Protein AF-A0A428VX49-F1 (afdb_monomer)

Foldseek 3Di:
DQPPDQAPDEPDADDDPPQAPVNQVVQVVNVHGGDHHPHPVVVVLLQCQLCQNVVCVSVVVLVVDPDVVVSVVSNVVRHDHNHDDD

Radius of gyration: 15.69 Å; Cα contacts (8 Å, |Δi|>4): 108; chains: 1; bounding box: 32×23×44 Å

Sequence (86 aa):
MATSGRPWLIQGGMGVGVSGWRLARAVARTGQLGVVSGTALDTVLIRTLQSGDPGGHLRRALAAYPVPGTAGAVLERYFVEGGVGE

Mean predicted aligned error: 4.56 Å

Solvent-accessible surface area (backbone atoms only — not comparable to full-atom values): 4940 Å² total; per-residue (Å²): 132,81,72,97,60,80,58,88,52,69,50,67,59,36,63,70,76,69,21,34,66,68,55,16,50,55,37,40,74,74,56,30,41,38,32,60,34,67,46,63,44,68,57,53,51,42,54,41,24,27,53,37,28,81,88,48,55,59,63,54,50,39,73,68,40,96,53,56,69,60,37,48,54,50,44,75,72,36,52,28,86,89,23,67,78,134

Structure (mmCIF, N/CA/C/O backbone):
data_AF-A0A428VX49-F1
#
_entry.id   AF-A0A428VX49-F1
#
loop_
_atom_site.group_PDB
_atom_site.id
_atom_site.type_symbol
_atom_site.label_atom_id
_atom_site.label_alt_id
_atom_site.label_comp_id
_atom_site.label_asym_id
_atom_site.label_entity_id
_atom_site.label_seq_id
_atom_site.pdbx_PDB_ins_code
_atom_site.Cartn_x
_atom_site.Cartn_y
_atom_site.Cartn_z
_atom_site.occupancy
_atom_site.B_iso_or_equiv
_atom_site.auth_seq_id
_atom_site.auth_comp_id
_atom_site.auth_asym_id
_atom_site.auth_atom_id
_atom_site.pdbx_PDB_model_num
ATOM 1 N N . MET A 1 1 ? 6.779 5.028 -28.436 1.00 50.59 1 MET A N 1
ATOM 2 C CA . MET A 1 1 ? 6.825 3.603 -28.827 1.00 50.59 1 MET A CA 1
ATOM 3 C C . MET A 1 1 ? 7.638 2.846 -27.790 1.00 50.59 1 MET A C 1
ATOM 5 O O . MET A 1 1 ? 8.847 3.017 -27.760 1.00 50.59 1 MET A O 1
ATOM 9 N N . ALA A 1 2 ? 6.992 2.093 -26.894 1.00 57.44 2 ALA A N 1
ATOM 10 C CA . ALA A 1 2 ? 7.713 1.156 -26.033 1.00 57.44 2 ALA A CA 1
ATOM 11 C C . ALA A 1 2 ? 8.156 -0.022 -26.907 1.00 57.44 2 ALA A C 1
ATOM 13 O O . ALA A 1 2 ? 7.340 -0.605 -27.621 1.00 57.44 2 ALA A O 1
ATOM 14 N N . THR A 1 3 ? 9.455 -0.295 -26.925 1.00 54.50 3 THR A N 1
ATOM 15 C CA . THR A 1 3 ? 10.049 -1.402 -27.671 1.00 54.50 3 THR A CA 1
ATOM 16 C C . THR A 1 3 ? 9.489 -2.718 -27.131 1.00 54.50 3 THR A C 1
ATOM 18 O O . THR A 1 3 ? 9.358 -2.892 -25.923 1.00 54.50 3 THR A O 1
ATOM 21 N N . SER A 1 4 ? 9.125 -3.648 -28.016 1.00 67.12 4 SER A N 1
ATOM 22 C CA . SER A 1 4 ? 8.501 -4.942 -27.695 1.00 67.12 4 SER A CA 1
ATOM 23 C C . SER A 1 4 ? 9.451 -5.944 -27.004 1.00 67.12 4 SER A C 1
ATOM 25 O O . SER A 1 4 ? 9.360 -7.152 -27.225 1.00 67.12 4 SER A O 1
ATOM 27 N N . GLY A 1 5 ? 10.411 -5.454 -26.220 1.00 78.19 5 GLY A N 1
ATOM 28 C CA . GLY A 1 5 ? 11.374 -6.248 -25.469 1.00 78.19 5 GLY A CA 1
ATOM 29 C C . GLY A 1 5 ? 10.874 -6.519 -24.056 1.00 78.19 5 GLY A C 1
ATOM 30 O O . GLY A 1 5 ? 10.222 -5.679 -23.440 1.00 78.19 5 GLY A O 1
ATOM 31 N N . ARG A 1 6 ? 11.198 -7.701 -23.526 1.00 89.00 6 ARG A N 1
ATOM 32 C CA . ARG A 1 6 ? 11.009 -7.997 -22.100 1.00 89.00 6 ARG A CA 1
ATOM 33 C C . ARG A 1 6 ? 11.801 -6.976 -21.258 1.00 89.00 6 ARG A C 1
ATOM 35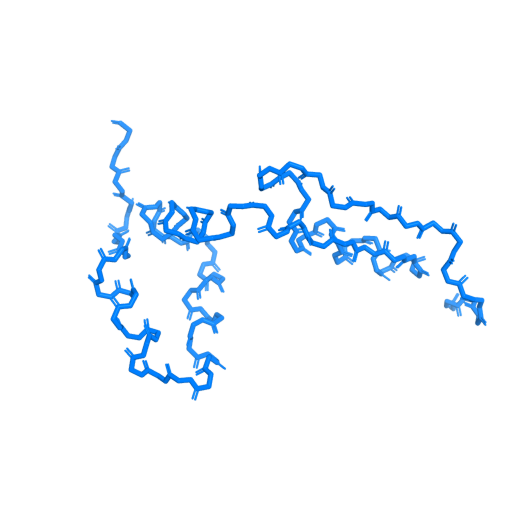 O O . ARG A 1 6 ? 12.870 -6.558 -21.709 1.00 89.00 6 ARG A O 1
ATOM 42 N N . PRO A 1 7 ? 11.320 -6.592 -20.061 1.00 94.88 7 PRO A N 1
ATOM 43 C CA . PRO A 1 7 ? 12.054 -5.693 -19.173 1.00 94.88 7 PRO A CA 1
ATOM 44 C C . PRO A 1 7 ? 13.479 -6.202 -18.938 1.00 94.88 7 PRO A C 1
ATOM 46 O O . PRO A 1 7 ? 13.659 -7.378 -18.624 1.00 94.88 7 PRO A O 1
ATOM 49 N N . TRP A 1 8 ? 14.478 -5.333 -19.087 1.00 95.12 8 TRP A N 1
ATOM 50 C CA . TRP A 1 8 ? 15.880 -5.678 -18.810 1.00 95.12 8 TRP A CA 1
ATOM 51 C C . TRP A 1 8 ? 16.330 -5.152 -17.444 1.00 95.12 8 TRP A C 1
ATOM 53 O O . TRP A 1 8 ? 17.280 -5.672 -16.864 1.00 95.12 8 TRP A O 1
ATOM 63 N N . LEU A 1 9 ? 15.621 -4.147 -16.919 1.00 95.12 9 LEU A N 1
ATOM 64 C CA . LEU A 1 9 ? 15.795 -3.614 -15.578 1.00 95.12 9 LEU A CA 1
ATOM 65 C C . LEU A 1 9 ? 14.603 -3.991 -14.698 1.00 95.12 9 LEU A C 1
ATOM 67 O O . LEU A 1 9 ? 13.438 -3.793 -15.059 1.00 95.12 9 LEU A O 1
ATOM 71 N N . ILE A 1 10 ? 14.928 -4.477 -13.502 1.00 96.12 10 ILE A N 1
ATOM 72 C CA . ILE A 1 10 ? 13.979 -4.692 -12.415 1.00 96.12 10 ILE A CA 1
ATOM 73 C C . ILE A 1 10 ? 14.386 -3.778 -11.260 1.00 96.12 10 ILE A C 1
ATOM 75 O O . ILE A 1 10 ? 15.439 -3.966 -10.653 1.00 96.12 10 ILE A O 1
ATOM 79 N N . GLN A 1 11 ? 13.550 -2.790 -10.937 1.00 96.19 11 GLN A N 1
ATOM 80 C CA . GLN A 1 11 ? 13.677 -2.064 -9.675 1.00 96.19 11 GLN A CA 1
ATOM 81 C C . GLN A 1 11 ? 13.128 -2.970 -8.569 1.00 96.19 11 GLN A C 1
ATOM 83 O O . GLN A 1 11 ? 11.922 -3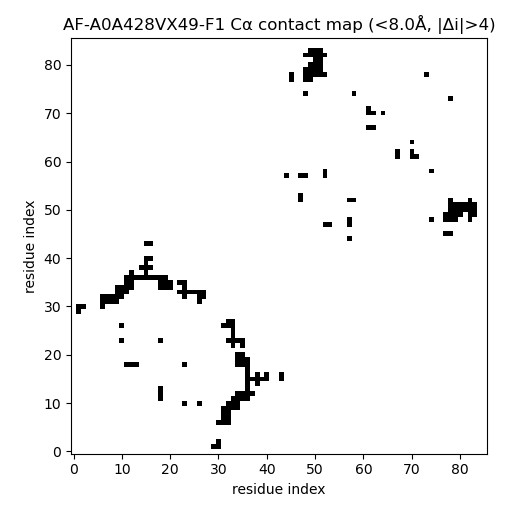.200 -8.495 1.00 96.19 11 GLN A O 1
ATOM 88 N N . GLY A 1 12 ? 14.019 -3.517 -7.741 1.00 94.94 12 GLY A N 1
ATOM 89 C CA . GLY A 1 12 ? 13.663 -4.471 -6.687 1.00 94.94 12 GLY A CA 1
ATOM 90 C C . GLY A 1 12 ? 12.913 -3.839 -5.513 1.00 94.94 12 GLY A C 1
ATOM 91 O O . GLY A 1 12 ? 13.018 -2.637 -5.275 1.00 94.94 12 GLY A O 1
ATOM 92 N N . GLY A 1 13 ? 12.177 -4.655 -4.757 1.00 92.69 13 GLY A N 1
ATOM 93 C CA . GLY A 1 13 ? 11.530 -4.222 -3.518 1.00 92.69 13 GLY A CA 1
ATOM 94 C C . GLY A 1 13 ? 12.565 -3.828 -2.459 1.00 92.69 13 GLY A C 1
ATOM 95 O O . GLY A 1 13 ? 13.430 -4.630 -2.120 1.00 92.69 13 GLY A O 1
ATOM 96 N N . MET A 1 14 ? 12.485 -2.604 -1.938 1.00 92.12 14 MET A N 1
ATOM 97 C CA . MET A 1 14 ? 13.416 -2.062 -0.947 1.00 92.12 14 MET A CA 1
ATOM 98 C C . MET A 1 14 ? 12.666 -1.725 0.342 1.00 92.12 14 MET A C 1
ATOM 100 O O . MET A 1 14 ? 11.756 -0.897 0.325 1.00 92.12 14 MET A O 1
ATOM 104 N N . GLY A 1 15 ? 13.073 -2.353 1.450 1.00 93.31 15 GLY A N 1
ATOM 105 C CA . GLY A 1 15 ? 12.701 -1.987 2.821 1.00 93.31 15 GLY A CA 1
ATOM 106 C C . GLY A 1 15 ? 11.205 -1.784 3.090 1.00 93.31 15 GLY A C 1
ATOM 107 O O . GLY A 1 15 ? 10.341 -2.268 2.358 1.00 93.31 15 GLY A O 1
ATOM 108 N N . VAL A 1 16 ? 10.907 -1.057 4.167 1.00 94.06 16 VAL A N 1
ATOM 109 C CA . VAL A 1 16 ? 9.547 -0.647 4.544 1.00 94.06 16 VAL A CA 1
ATOM 110 C C . VAL A 1 16 ? 9.258 0.708 3.904 1.00 94.06 16 VAL A C 1
ATOM 112 O O . VAL A 1 16 ? 9.955 1.680 4.176 1.00 94.06 16 VAL A O 1
ATOM 115 N N . GLY A 1 17 ? 8.266 0.778 3.015 1.00 85.19 17 GLY A N 1
ATOM 116 C CA . GLY A 1 17 ? 7.822 2.035 2.395 1.00 85.19 17 GLY A CA 1
ATOM 117 C C . GLY A 1 17 ? 8.791 2.704 1.402 1.00 85.19 17 GLY A C 1
ATOM 118 O O . GLY A 1 17 ? 8.393 3.678 0.767 1.00 85.19 17 GLY A O 1
ATOM 119 N N . VAL A 1 18 ? 10.017 2.193 1.204 1.00 87.88 18 VAL A N 1
ATOM 120 C CA . VAL A 1 18 ? 11.015 2.819 0.307 1.00 87.88 18 VAL A CA 1
ATOM 121 C C . VAL A 1 18 ? 10.621 2.652 -1.163 1.00 87.88 18 VAL A C 1
ATOM 123 O O . VAL A 1 18 ? 10.579 3.629 -1.910 1.00 87.88 18 VAL A O 1
ATOM 126 N N . SER A 1 19 ? 10.265 1.437 -1.595 1.00 89.25 19 SER A N 1
ATOM 127 C CA . SER A 1 19 ? 9.749 1.200 -2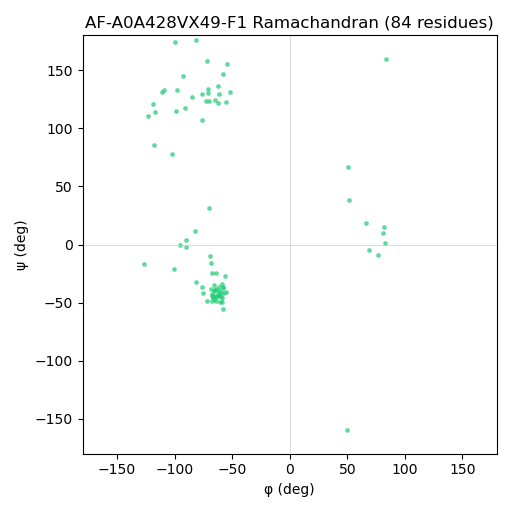.951 1.00 89.25 19 SER A CA 1
ATOM 128 C C . SER A 1 19 ? 8.225 1.032 -2.969 1.00 89.25 19 SER A C 1
ATOM 130 O O . SER A 1 19 ? 7.698 -0.080 -3.048 1.00 89.25 19 SER A O 1
ATOM 132 N N . GLY A 1 20 ? 7.507 2.154 -2.883 1.00 93.38 20 GLY A N 1
ATOM 133 C CA . GLY A 1 20 ? 6.046 2.201 -3.000 1.00 93.38 20 GLY A CA 1
ATOM 134 C C . GLY A 1 20 ? 5.526 2.195 -4.447 1.00 93.38 20 GLY A C 1
ATOM 135 O O . GLY A 1 20 ? 6.280 2.302 -5.417 1.00 93.38 20 GLY A O 1
ATOM 136 N N . TRP A 1 21 ? 4.197 2.153 -4.601 1.00 93.31 21 TRP A N 1
ATOM 137 C CA . TRP A 1 21 ? 3.510 2.102 -5.905 1.00 93.31 21 TRP A CA 1
ATOM 138 C C . TRP A 1 21 ? 3.866 3.258 -6.854 1.00 93.31 21 TRP A C 1
ATOM 140 O O . TRP A 1 21 ? 3.818 3.090 -8.070 1.00 93.31 21 TRP A O 1
ATOM 150 N N . ARG A 1 22 ? 4.254 4.426 -6.324 1.00 94.12 22 ARG A N 1
ATOM 151 C CA . ARG A 1 22 ? 4.668 5.587 -7.131 1.00 94.12 22 ARG A CA 1
ATOM 152 C C . ARG A 1 22 ? 5.962 5.313 -7.897 1.00 94.12 22 ARG A C 1
ATOM 154 O O . ARG A 1 22 ? 6.008 5.582 -9.095 1.00 94.12 22 ARG A O 1
ATOM 161 N N . LEU A 1 23 ? 6.973 4.751 -7.227 1.00 95.69 23 LEU A N 1
ATOM 162 C CA . LEU A 1 23 ? 8.243 4.376 -7.854 1.00 95.69 23 LEU A CA 1
ATOM 163 C C . LEU A 1 23 ? 8.032 3.220 -8.832 1.00 95.69 23 LEU A C 1
ATOM 165 O O . LEU A 1 23 ? 8.410 3.338 -9.996 1.00 95.69 23 LEU A O 1
ATOM 169 N N . ALA A 1 24 ? 7.337 2.163 -8.400 1.00 96.25 24 ALA A N 1
ATOM 170 C CA . ALA A 1 24 ? 7.049 1.017 -9.258 1.00 96.25 24 ALA A CA 1
ATOM 171 C C . ALA A 1 24 ? 6.306 1.436 -10.542 1.00 96.25 24 ALA A C 1
ATOM 173 O O . ALA A 1 24 ? 6.661 1.012 -11.640 1.00 96.25 24 ALA A O 1
ATOM 174 N N . ARG A 1 25 ? 5.326 2.347 -10.433 1.00 96.50 25 ARG A N 1
ATOM 175 C CA . ARG A 1 25 ? 4.616 2.921 -11.586 1.00 96.50 25 ARG A CA 1
ATOM 176 C C . ARG A 1 25 ? 5.521 3.779 -12.469 1.00 96.50 25 ARG A C 1
ATOM 178 O O . ARG A 1 25 ? 5.361 3.747 -13.686 1.00 96.50 25 ARG A O 1
ATOM 185 N N . ALA A 1 26 ? 6.421 4.572 -11.889 1.00 97.00 26 ALA A N 1
ATOM 186 C CA . ALA A 1 26 ? 7.366 5.376 -12.661 1.00 97.00 26 ALA A CA 1
ATOM 187 C C . ALA A 1 26 ? 8.291 4.480 -13.500 1.00 97.00 26 ALA A C 1
ATOM 189 O O . ALA A 1 26 ? 8.430 4.724 -14.694 1.00 97.00 26 ALA A O 1
ATOM 190 N N . VAL A 1 27 ? 8.816 3.400 -12.910 1.00 96.62 27 VAL A N 1
ATOM 191 C CA . VAL A 1 27 ? 9.629 2.383 -13.600 1.00 96.62 27 VAL A CA 1
ATOM 192 C C . VAL A 1 27 ? 8.811 1.646 -14.667 1.00 96.62 27 VAL A C 1
ATOM 194 O O . VAL A 1 27 ? 9.245 1.536 -15.809 1.00 96.62 27 VAL A O 1
ATOM 197 N N . ALA A 1 28 ? 7.582 1.222 -14.357 1.00 96.06 28 ALA A N 1
ATOM 198 C CA . ALA A 1 28 ? 6.701 0.569 -15.331 1.00 96.06 28 ALA A CA 1
ATOM 199 C C . ALA A 1 28 ? 6.426 1.445 -16.565 1.00 96.06 28 ALA A C 1
ATOM 201 O O . ALA A 1 28 ? 6.396 0.963 -17.698 1.00 96.06 28 ALA A O 1
ATOM 202 N N . ARG A 1 29 ? 6.278 2.760 -16.369 1.00 96.62 29 ARG A N 1
ATOM 203 C CA . ARG A 1 29 ? 6.051 3.719 -17.461 1.00 96.62 29 ARG A CA 1
ATOM 204 C C . ARG A 1 29 ? 7.256 3.902 -18.388 1.00 96.62 29 ARG A C 1
ATOM 206 O O . ARG A 1 29 ? 7.061 4.428 -19.481 1.00 96.62 29 ARG A O 1
ATOM 213 N N . THR A 1 30 ? 8.460 3.474 -17.998 1.00 95.81 30 THR A N 1
ATOM 214 C CA . THR A 1 30 ? 9.644 3.463 -18.879 1.00 95.81 30 THR A CA 1
ATOM 215 C C . THR A 1 30 ? 9.796 2.151 -19.659 1.00 95.81 30 THR A C 1
ATOM 217 O O . THR A 1 30 ? 10.776 1.973 -20.381 1.00 95.81 30 THR A O 1
ATOM 220 N N . GLY A 1 31 ? 8.835 1.226 -19.535 1.00 95.38 31 GLY A N 1
ATOM 221 C CA . GLY A 1 31 ? 8.904 -0.112 -20.131 1.00 95.38 31 GLY A CA 1
ATOM 222 C C . GLY A 1 31 ? 9.744 -1.105 -19.323 1.00 95.38 31 GLY A C 1
ATOM 223 O O . GLY A 1 31 ? 10.031 -2.194 -19.812 1.00 95.38 31 GLY A O 1
ATOM 224 N N . GLN A 1 32 ? 10.151 -0.738 -18.104 1.00 96.44 32 GLN A N 1
ATOM 225 C CA . GLN A 1 32 ? 10.891 -1.607 -17.186 1.00 96.44 32 GLN A CA 1
ATOM 226 C C . GLN A 1 32 ? 9.962 -2.217 -16.127 1.00 96.44 32 GLN A C 1
ATOM 228 O O . GLN A 1 32 ? 8.779 -1.887 -16.066 1.00 96.44 32 GLN A O 1
ATOM 233 N N . LEU A 1 33 ? 10.469 -3.118 -15.283 1.00 96.56 33 LEU A N 1
ATOM 234 C CA . LEU A 1 33 ? 9.663 -3.753 -14.237 1.00 96.56 33 LEU A CA 1
ATOM 235 C C . LEU A 1 33 ? 9.886 -3.058 -12.888 1.00 96.56 33 LEU A C 1
ATOM 237 O O . LEU A 1 33 ? 10.979 -3.102 -12.327 1.00 96.56 33 LEU A O 1
ATOM 241 N N . GLY A 1 34 ? 8.842 -2.419 -12.362 1.00 96.81 34 GLY A N 1
ATOM 242 C CA . GLY A 1 34 ? 8.844 -1.837 -11.021 1.00 96.81 34 GLY A CA 1
ATOM 243 C C . GLY A 1 34 ? 8.190 -2.764 -10.002 1.00 96.81 34 GLY A C 1
ATOM 244 O O . GLY A 1 34 ? 7.093 -3.265 -10.252 1.00 96.81 34 GLY A O 1
ATOM 245 N N . VAL A 1 35 ? 8.828 -2.961 -8.847 1.00 96.69 35 VAL A N 1
ATOM 246 C CA . VAL A 1 35 ? 8.307 -3.797 -7.756 1.0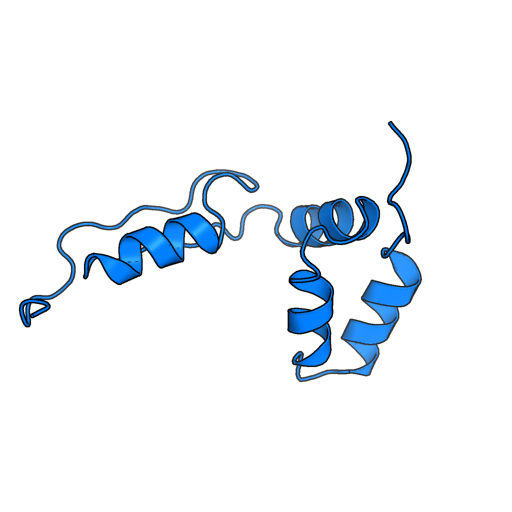0 96.69 35 VAL A CA 1
ATOM 247 C C . VAL A 1 35 ? 7.914 -2.931 -6.561 1.00 96.69 35 VAL A C 1
ATOM 249 O O . VAL A 1 35 ? 8.684 -2.085 -6.100 1.00 96.69 35 VAL A O 1
ATOM 252 N N . VAL A 1 36 ? 6.709 -3.168 -6.038 1.00 96.25 36 VAL A N 1
ATOM 253 C CA . VAL A 1 36 ? 6.258 -2.608 -4.758 1.00 96.25 36 VAL A CA 1
ATOM 254 C C . VAL A 1 36 ? 6.746 -3.513 -3.630 1.00 96.25 36 VAL A C 1
ATOM 256 O O . VAL A 1 36 ? 6.501 -4.717 -3.668 1.00 96.25 36 VAL A O 1
ATOM 259 N N . SER A 1 37 ? 7.435 -2.953 -2.633 1.00 96.06 37 SER A N 1
ATOM 260 C CA . SER A 1 37 ? 7.851 -3.729 -1.459 1.00 96.06 37 SER A CA 1
ATOM 261 C C . SER A 1 37 ? 6.634 -4.070 -0.601 1.00 96.06 37 SER A C 1
ATOM 263 O O . SER A 1 37 ? 5.842 -3.188 -0.269 1.00 96.06 37 SER A O 1
ATOM 265 N N . GLY A 1 38 ? 6.502 -5.345 -0.235 1.00 95.19 38 GLY A N 1
ATOM 266 C CA . GLY A 1 38 ? 5.482 -5.824 0.702 1.00 95.19 38 GLY A CA 1
ATOM 267 C C . GLY A 1 38 ? 5.931 -5.825 2.166 1.00 95.19 38 GLY A C 1
ATOM 268 O O . GLY A 1 38 ? 5.147 -6.189 3.039 1.00 95.19 38 GLY A O 1
ATOM 269 N N . THR A 1 39 ? 7.181 -5.452 2.457 1.00 96.50 39 THR A N 1
ATOM 270 C CA . THR A 1 39 ? 7.730 -5.503 3.817 1.00 96.50 39 THR A CA 1
ATOM 271 C C . THR A 1 39 ? 6.956 -4.570 4.748 1.00 96.50 39 THR A C 1
ATOM 273 O O . THR A 1 39 ? 6.893 -3.364 4.504 1.00 96.50 39 THR A O 1
ATOM 276 N N . ALA A 1 40 ? 6.390 -5.138 5.819 1.00 96.50 40 ALA A N 1
ATOM 277 C CA . ALA A 1 40 ? 5.557 -4.445 6.808 1.00 96.50 40 ALA A CA 1
ATOM 278 C C . ALA A 1 40 ? 4.404 -3.628 6.184 1.00 96.50 40 ALA A C 1
ATOM 280 O O . ALA A 1 40 ? 4.099 -2.517 6.625 1.00 96.50 40 ALA A O 1
ATOM 281 N N . LEU A 1 41 ? 3.779 -4.156 5.122 1.00 94.62 41 LEU A N 1
ATOM 282 C CA . LEU A 1 41 ? 2.694 -3.475 4.408 1.00 94.62 41 LEU A CA 1
ATOM 283 C C . LEU A 1 41 ? 1.496 -3.144 5.315 1.00 94.62 41 LEU A C 1
ATOM 285 O O . LEU A 1 41 ? 0.873 -2.100 5.143 1.00 94.62 41 LEU A O 1
ATOM 289 N N . ASP A 1 42 ? 1.202 -3.998 6.291 1.00 95.12 42 ASP A N 1
ATOM 290 C CA . ASP A 1 42 ? 0.206 -3.768 7.339 1.00 95.12 42 ASP A CA 1
ATOM 291 C C . ASP A 1 42 ? 0.519 -2.506 8.160 1.00 95.12 42 ASP A C 1
ATOM 293 O O . ASP A 1 42 ? -0.340 -1.642 8.344 1.00 95.12 42 ASP A O 1
ATOM 297 N N . THR A 1 43 ? 1.777 -2.347 8.571 1.00 96.25 43 THR A N 1
ATOM 298 C CA . THR A 1 43 ? 2.254 -1.171 9.303 1.00 96.25 43 THR A CA 1
ATOM 299 C C . THR A 1 43 ? 2.190 0.073 8.421 1.00 96.25 43 THR A C 1
ATOM 301 O O . THR A 1 43 ? 1.703 1.110 8.865 1.00 96.25 43 THR A O 1
ATOM 304 N N . VAL A 1 44 ? 2.624 -0.019 7.159 1.00 95.56 44 VAL A N 1
ATOM 305 C CA . VAL A 1 44 ? 2.548 1.099 6.201 1.00 95.56 44 VAL A CA 1
ATOM 306 C C . VAL A 1 44 ? 1.100 1.543 5.992 1.00 95.56 44 VAL A C 1
ATOM 308 O O . VAL A 1 44 ? 0.826 2.744 6.026 1.00 95.56 44 VAL A O 1
ATOM 311 N N . LEU A 1 45 ? 0.170 0.597 5.821 1.00 96.56 45 LEU A N 1
ATOM 312 C CA . LEU A 1 45 ? -1.260 0.872 5.685 1.00 96.56 45 LEU A CA 1
ATOM 313 C C . LEU A 1 45 ? -1.785 1.624 6.915 1.00 96.56 45 LEU A C 1
ATOM 315 O O . LEU A 1 45 ? -2.328 2.719 6.773 1.00 96.56 45 LEU A O 1
ATOM 319 N N . ILE A 1 46 ? -1.582 1.064 8.112 1.00 97.12 46 ILE A N 1
ATOM 320 C CA . ILE A 1 46 ? -2.083 1.632 9.370 1.00 97.12 46 ILE A CA 1
ATOM 321 C C . ILE A 1 46 ? -1.503 3.026 9.608 1.00 97.12 46 ILE A C 1
ATOM 323 O O . ILE A 1 46 ? -2.255 3.963 9.865 1.00 97.12 46 ILE A O 1
ATOM 327 N N . ARG A 1 47 ? -0.181 3.193 9.486 1.00 96.44 47 ARG A N 1
ATOM 328 C CA . ARG A 1 47 ? 0.479 4.484 9.736 1.00 96.44 47 ARG A CA 1
ATOM 329 C C . ARG A 1 47 ? 0.032 5.555 8.749 1.00 96.44 47 ARG A C 1
ATOM 331 O O . ARG A 1 47 ? -0.216 6.680 9.157 1.00 96.44 47 ARG A O 1
ATOM 338 N N . THR A 1 48 ? -0.162 5.201 7.482 1.00 96.00 48 THR A N 1
ATOM 339 C CA . THR A 1 48 ? -0.648 6.160 6.480 1.00 96.00 48 THR A CA 1
ATOM 340 C C . THR A 1 48 ? -2.101 6.575 6.747 1.00 96.00 48 THR A C 1
ATOM 342 O O . THR A 1 48 ? -2.437 7.748 6.584 1.00 96.00 48 THR A O 1
ATOM 345 N N . LEU A 1 49 ? -2.963 5.649 7.189 1.00 97.94 49 LEU A N 1
ATOM 346 C CA . LEU A 1 49 ? -4.334 5.968 7.614 1.00 97.94 49 LEU A CA 1
ATOM 347 C C . LEU A 1 49 ? -4.355 6.867 8.861 1.00 97.94 49 LEU A C 1
ATOM 349 O O . LEU A 1 49 ? -5.148 7.806 8.919 1.00 97.94 49 LEU A O 1
ATOM 353 N N . GLN A 1 50 ? -3.453 6.620 9.815 1.00 97.94 50 GLN A N 1
ATOM 354 C CA . GLN A 1 50 ? -3.279 7.450 11.012 1.00 97.94 50 GLN A CA 1
ATOM 355 C C . GLN A 1 50 ? -2.724 8.840 10.693 1.00 97.94 50 GLN A C 1
ATOM 357 O O . GLN A 1 50 ? -2.982 9.767 11.446 1.00 97.94 50 GLN A O 1
ATOM 362 N N . SER A 1 51 ? -2.017 9.016 9.576 1.00 97.00 51 SER A N 1
ATOM 363 C CA . SER A 1 51 ? -1.634 10.332 9.040 1.00 97.00 51 SER A CA 1
ATOM 364 C C . SER A 1 51 ? -2.746 10.999 8.211 1.00 97.00 51 SER A C 1
ATOM 366 O O . SER A 1 51 ? -2.481 11.957 7.488 1.00 97.00 51 SER A O 1
ATOM 368 N N . GLY A 1 52 ? -3.978 10.482 8.253 1.00 97.44 52 GLY A N 1
ATOM 369 C CA . GLY A 1 52 ? -5.129 11.046 7.544 1.00 97.44 52 GLY A CA 1
ATOM 370 C C . GLY A 1 52 ? -5.246 10.671 6.070 1.00 97.44 52 GLY A C 1
ATOM 371 O O . GLY A 1 52 ? -6.037 11.281 5.350 1.00 97.44 52 GLY A O 1
ATOM 372 N N . ASP A 1 53 ? -4.510 9.651 5.613 1.00 96.88 53 ASP A N 1
ATOM 373 C CA . ASP A 1 53 ? -4.474 9.203 4.214 1.00 96.88 53 ASP A CA 1
ATOM 374 C C . ASP A 1 53 ? -4.210 10.358 3.222 1.00 96.88 53 ASP A C 1
ATOM 376 O O . ASP A 1 53 ? -5.090 10.715 2.424 1.00 96.88 53 ASP A O 1
ATOM 380 N N . PRO A 1 54 ? -3.005 10.967 3.243 1.00 94.25 54 PRO A N 1
ATOM 381 C CA . PRO A 1 54 ? -2.663 12.050 2.327 1.00 94.25 54 PRO A CA 1
ATOM 382 C C . PRO A 1 54 ? -2.866 11.639 0.859 1.00 94.25 54 PRO A C 1
ATOM 384 O O . PRO A 1 54 ? -2.300 10.660 0.371 1.00 94.25 54 PRO A O 1
ATOM 387 N N . GLY A 1 55 ? -3.694 12.394 0.133 1.00 94.31 55 GLY A N 1
ATOM 38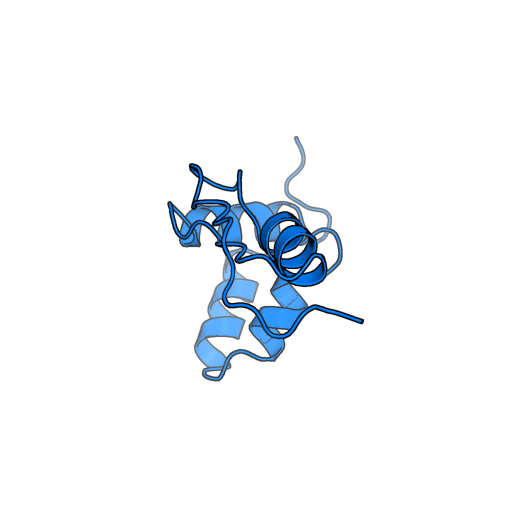8 C CA . GLY A 1 55 ? -4.067 12.091 -1.256 1.00 94.31 55 GLY A CA 1
ATOM 389 C C . GLY A 1 55 ? -5.199 11.065 -1.421 1.00 94.31 55 GLY A C 1
ATOM 390 O O . GLY A 1 55 ? -5.565 10.743 -2.558 1.00 94.31 55 GLY A O 1
ATOM 391 N N . GLY A 1 56 ? -5.774 10.554 -0.327 1.00 96.94 56 GLY A N 1
ATOM 392 C CA . GLY A 1 56 ? -6.970 9.705 -0.340 1.00 96.94 56 GLY A CA 1
ATOM 393 C C . GLY A 1 56 ? -6.768 8.341 -1.009 1.00 96.94 56 GLY A C 1
ATOM 394 O O . GLY A 1 56 ? -7.722 7.735 -1.505 1.00 96.94 56 GLY A O 1
ATOM 395 N N . HIS A 1 57 ? -5.520 7.898 -1.165 1.00 96.62 57 HIS A N 1
ATOM 396 C CA . HIS A 1 57 ? -5.197 6.749 -2.005 1.00 96.62 57 HIS A CA 1
ATOM 397 C C . HIS A 1 57 ? -5.550 5.427 -1.332 1.00 96.62 57 HIS A C 1
ATOM 399 O O . HIS A 1 57 ? -6.009 4.515 -2.027 1.00 96.62 57 HIS A O 1
ATOM 405 N N . LEU A 1 58 ? -5.367 5.323 -0.014 1.00 96.75 58 LEU A N 1
ATOM 406 C CA . LEU A 1 58 ? -5.696 4.106 0.719 1.00 96.75 58 LEU A CA 1
ATOM 407 C C . LEU A 1 58 ? -7.195 3.961 0.907 1.00 96.75 58 LEU A C 1
ATOM 409 O O . LEU A 1 58 ? -7.712 2.875 0.660 1.00 96.75 58 LEU A O 1
ATOM 413 N N . ARG A 1 59 ? -7.917 5.038 1.235 1.00 97.69 59 ARG A N 1
ATOM 414 C CA . ARG A 1 59 ? -9.385 4.999 1.290 1.00 97.69 59 ARG A CA 1
ATOM 415 C C . ARG A 1 59 ? -9.983 4.620 -0.063 1.00 97.69 59 ARG A C 1
ATOM 417 O O . ARG A 1 59 ? -10.876 3.779 -0.112 1.00 97.69 59 ARG A O 1
ATOM 424 N N . ARG A 1 60 ? -9.438 5.139 -1.173 1.00 97.94 60 ARG A N 1
ATOM 425 C CA . ARG A 1 60 ? -9.843 4.717 -2.527 1.00 97.94 60 ARG A CA 1
ATOM 426 C C . ARG A 1 60 ? -9.557 3.234 -2.791 1.00 97.94 60 ARG A C 1
ATOM 428 O O . ARG A 1 60 ? -10.387 2.564 -3.393 1.00 97.94 60 ARG A O 1
ATOM 435 N N . ALA A 1 61 ? -8.398 2.723 -2.374 1.00 96.44 61 ALA A N 1
ATOM 436 C CA . ALA A 1 61 ? -8.055 1.310 -2.548 1.00 96.44 61 ALA A CA 1
ATOM 437 C C . ALA A 1 61 ? -8.949 0.392 -1.697 1.00 96.44 61 ALA A C 1
ATOM 439 O O . ALA A 1 61 ? -9.435 -0.619 -2.195 1.00 96.44 61 ALA A O 1
ATOM 440 N N . LEU A 1 62 ? -9.215 0.773 -0.446 1.00 97.69 62 LEU A N 1
ATOM 441 C CA . LEU A 1 62 ? -10.090 0.049 0.477 1.00 97.69 62 LEU A CA 1
ATOM 442 C C . LEU A 1 62 ? -11.548 0.041 -0.001 1.00 97.69 62 LEU A C 1
ATOM 444 O O . LEU A 1 62 ? -12.210 -0.983 0.122 1.00 97.69 62 LEU A O 1
ATOM 448 N N . ALA A 1 63 ? -12.024 1.118 -0.634 1.00 97.88 63 ALA A N 1
ATOM 449 C CA . ALA A 1 63 ? -13.344 1.153 -1.270 1.00 97.88 63 ALA A CA 1
ATOM 450 C C . ALA A 1 63 ? -13.487 0.168 -2.450 1.00 97.88 63 ALA A C 1
ATOM 452 O O . ALA A 1 63 ? -14.596 -0.253 -2.764 1.00 97.88 63 ALA A O 1
ATOM 453 N N . ALA A 1 64 ? -12.378 -0.211 -3.095 1.00 97.75 64 ALA A N 1
ATOM 454 C CA . ALA A 1 64 ? -12.344 -1.212 -4.163 1.00 97.75 64 ALA A CA 1
ATOM 455 C C . ALA A 1 64 ? -11.997 -2.628 -3.658 1.00 97.75 64 ALA A C 1
ATOM 457 O O . ALA A 1 64 ? -11.904 -3.560 -4.459 1.00 97.75 64 ALA A O 1
ATOM 458 N N . TYR A 1 65 ? -11.766 -2.806 -2.352 1.00 97.31 65 TYR A N 1
ATOM 459 C CA . TYR A 1 65 ? -11.384 -4.094 -1.781 1.00 97.31 65 TYR A CA 1
ATOM 460 C C . TYR A 1 65 ? -12.580 -5.068 -1.799 1.00 97.31 65 TYR A C 1
ATOM 462 O O . TYR A 1 65 ? -13.677 -4.690 -1.388 1.00 97.31 65 TYR A O 1
ATOM 470 N N . PRO A 1 66 ? -12.400 -6.332 -2.233 1.00 97.25 66 PRO A N 1
ATOM 471 C CA . PRO A 1 66 ? -13.507 -7.260 -2.486 1.00 97.25 66 PRO A CA 1
ATOM 472 C C . PRO A 1 66 ? -14.248 -7.735 -1.230 1.00 97.25 66 PRO A C 1
ATOM 474 O O . PRO A 1 66 ? -15.292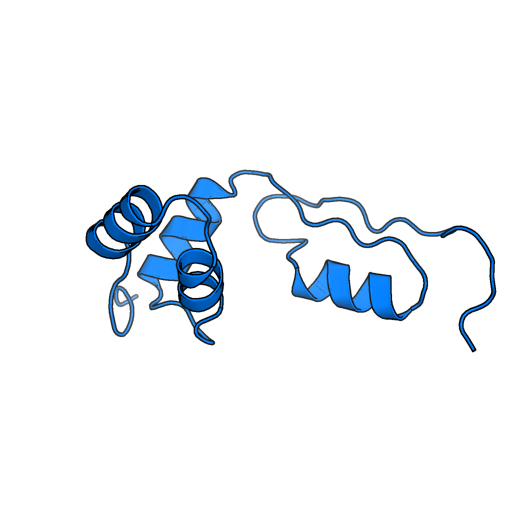 -8.369 -1.354 1.00 97.25 66 PRO A O 1
ATOM 477 N N . VAL A 1 67 ? -13.732 -7.446 -0.030 1.00 97.81 67 VAL A N 1
ATOM 478 C CA . VAL A 1 67 ? -14.384 -7.779 1.245 1.00 97.81 67 VAL A CA 1
ATOM 479 C C . VAL A 1 67 ? -14.697 -6.482 2.003 1.00 97.81 67 VAL A C 1
ATOM 481 O O . VAL A 1 67 ? -13.901 -6.054 2.847 1.00 97.81 67 VAL A O 1
ATOM 484 N N . PRO A 1 68 ? -15.845 -5.831 1.723 1.00 95.56 68 PRO A N 1
ATOM 485 C CA . PRO A 1 68 ? -16.165 -4.511 2.267 1.00 95.56 68 PRO A CA 1
ATOM 486 C C . PRO A 1 68 ? -16.162 -4.457 3.797 1.00 95.56 68 PRO A C 1
ATOM 488 O O . PRO A 1 68 ? -15.696 -3.478 4.365 1.00 95.56 68 PRO A O 1
ATOM 491 N N . GLY A 1 69 ? -16.615 -5.522 4.473 1.00 98.12 69 GLY A N 1
ATOM 492 C CA . GLY A 1 69 ? -16.621 -5.590 5.939 1.00 98.12 69 GLY A CA 1
ATOM 493 C C . GLY A 1 69 ? -15.219 -5.491 6.549 1.00 98.12 69 GLY A C 1
ATOM 494 O O . GLY A 1 69 ? -15.017 -4.781 7.529 1.00 98.12 69 GLY A O 1
ATOM 4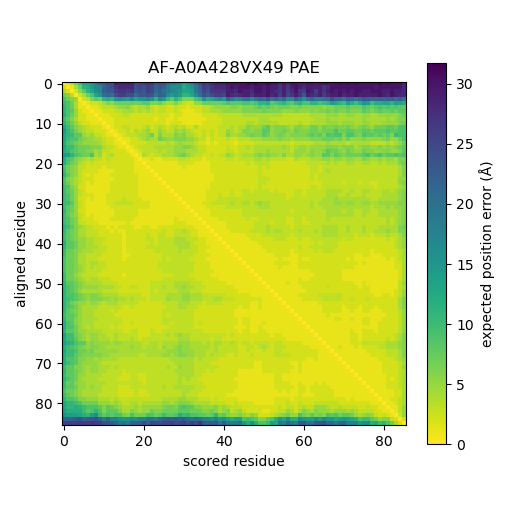95 N N . THR A 1 70 ? -14.221 -6.129 5.928 1.00 97.69 70 THR A N 1
ATOM 496 C CA . THR A 1 70 ? -12.819 -6.019 6.357 1.00 97.69 70 THR A CA 1
ATOM 497 C C . THR A 1 70 ? -12.275 -4.615 6.113 1.00 97.69 70 THR A C 1
ATOM 499 O O . THR A 1 70 ? -11.625 -4.053 6.990 1.00 97.69 70 THR A O 1
ATOM 502 N N . ALA A 1 71 ? -12.557 -4.029 4.945 1.00 97.81 71 ALA A N 1
ATOM 503 C CA . ALA A 1 71 ? -12.133 -2.666 4.633 1.00 97.81 71 ALA A CA 1
ATOM 504 C C . ALA A 1 71 ? -12.749 -1.638 5.598 1.00 97.81 71 ALA A C 1
ATOM 506 O O . ALA A 1 71 ? -12.038 -0.769 6.099 1.00 97.81 71 ALA A O 1
ATOM 507 N N . GLY A 1 72 ? -14.042 -1.782 5.905 1.00 98.31 72 GLY A N 1
ATOM 508 C CA . GLY A 1 72 ? -14.756 -0.960 6.881 1.00 98.31 72 GLY A CA 1
ATOM 509 C C . GLY A 1 72 ? -14.138 -1.048 8.274 1.00 98.31 72 GLY A C 1
ATOM 510 O O . GLY A 1 72 ? -13.792 -0.016 8.837 1.00 98.31 72 GLY A O 1
ATOM 511 N N . ALA A 1 73 ? -13.893 -2.261 8.780 1.00 98.31 73 ALA A N 1
ATOM 512 C CA . ALA A 1 73 ? -13.274 -2.464 10.093 1.00 98.31 73 ALA A CA 1
ATOM 513 C C . ALA A 1 73 ? -11.857 -1.861 10.191 1.00 98.31 73 ALA A C 1
ATOM 515 O O . ALA A 1 73 ? -11.469 -1.331 11.231 1.00 98.31 73 ALA A O 1
ATOM 516 N N . VAL A 1 74 ? -11.071 -1.917 9.109 1.00 98.06 74 VAL A N 1
ATOM 517 C CA . VAL A 1 74 ? -9.745 -1.276 9.050 1.00 98.06 74 VAL A CA 1
ATOM 518 C C . VAL A 1 74 ? -9.869 0.248 9.102 1.00 98.06 74 VAL A C 1
ATOM 520 O O . VAL A 1 74 ? -9.126 0.891 9.843 1.00 98.06 74 VAL A O 1
ATOM 523 N N . LEU A 1 75 ? -10.794 0.829 8.334 1.00 98.31 75 LEU A N 1
ATOM 524 C CA . LEU A 1 75 ? -11.016 2.275 8.327 1.00 98.31 75 LEU A CA 1
ATOM 525 C C . LEU A 1 75 ? -11.506 2.773 9.685 1.00 98.31 75 LEU A C 1
ATOM 527 O O . LEU A 1 75 ? -10.919 3.707 10.219 1.00 98.31 75 LEU A O 1
ATOM 531 N N . GLU A 1 76 ? -12.513 2.116 10.259 1.00 98.31 76 GLU A N 1
ATOM 532 C CA . GLU A 1 76 ? -13.060 2.435 11.582 1.00 98.31 76 GLU A CA 1
ATOM 533 C C . GLU A 1 76 ? -11.970 2.427 12.660 1.00 98.31 76 GLU A C 1
ATOM 535 O O . GLU A 1 76 ? -11.932 3.300 13.524 1.00 98.31 76 GLU A O 1
ATOM 540 N N . ARG A 1 77 ? -11.048 1.461 12.592 1.00 98.19 77 ARG A N 1
ATOM 541 C CA . ARG A 1 77 ? -10.026 1.277 13.623 1.00 98.19 77 ARG A CA 1
ATOM 542 C C . ARG A 1 77 ? -8.817 2.203 13.491 1.00 98.19 77 ARG A C 1
ATOM 544 O O . ARG A 1 77 ? -8.193 2.508 14.506 1.00 98.19 77 ARG A O 1
ATOM 551 N N . TYR A 1 78 ? -8.420 2.573 12.273 1.00 98.12 78 TYR A N 1
ATOM 552 C CA . TYR A 1 78 ? -7.097 3.169 12.037 1.00 98.12 78 TYR A CA 1
ATOM 553 C C . TYR A 1 78 ? -7.105 4.511 11.303 1.00 98.12 78 TYR A C 1
ATOM 555 O O . TYR A 1 78 ? -6.080 5.192 11.322 1.00 98.12 78 TYR A O 1
ATOM 563 N N . PHE A 1 79 ? -8.199 4.900 10.644 1.00 98.25 79 PHE A N 1
ATOM 564 C CA . PHE A 1 79 ? -8.258 6.195 9.969 1.00 98.25 79 PHE A CA 1
ATOM 565 C C . PHE A 1 79 ? -8.461 7.326 10.980 1.00 98.25 79 PHE A C 1
ATOM 567 O O . PHE A 1 79 ? -9.377 7.279 11.796 1.00 98.25 79 PHE A O 1
ATOM 574 N N . VAL A 1 80 ? -7.623 8.359 10.891 1.00 97.81 80 VAL A N 1
ATOM 575 C CA . VAL A 1 80 ? -7.734 9.565 11.719 1.00 97.81 80 VAL A CA 1
ATOM 576 C C . VAL A 1 80 ? -7.849 10.768 10.799 1.00 97.81 80 VAL A C 1
ATOM 578 O O . VAL A 1 80 ? -6.894 11.118 10.110 1.00 97.81 80 VAL A O 1
ATOM 581 N N . GLU A 1 81 ? -9.019 11.400 10.760 1.00 96.31 81 GLU A N 1
ATOM 582 C CA . GLU A 1 81 ? -9.215 12.615 9.969 1.00 96.31 81 GLU A CA 1
ATOM 583 C C . GLU A 1 81 ? -8.287 13.734 10.465 1.00 96.31 81 GLU A C 1
ATOM 585 O O . GLU A 1 81 ? -8.187 13.982 11.661 1.00 96.31 81 GLU A O 1
AT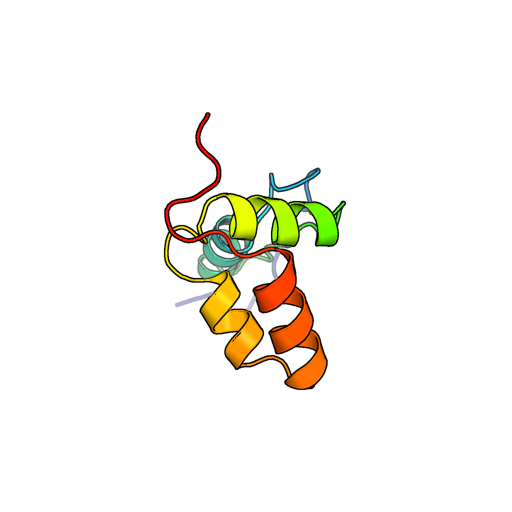OM 590 N N . GLY A 1 82 ? -7.554 14.373 9.547 1.00 93.62 82 GLY A N 1
ATOM 591 C CA . GLY A 1 82 ? -6.525 15.366 9.888 1.00 93.62 82 GLY A CA 1
ATOM 592 C C . GLY A 1 82 ? -5.205 14.783 10.413 1.00 93.62 82 GLY A C 1
ATOM 593 O O . GLY A 1 82 ? -4.219 15.510 10.488 1.00 93.62 82 GLY A O 1
ATOM 594 N N . GLY A 1 83 ? -5.161 13.476 10.681 1.00 95.56 83 GLY A N 1
ATOM 595 C CA . GLY A 1 83 ? -4.000 12.766 11.201 1.00 95.56 83 GLY A CA 1
ATOM 596 C C . GLY A 1 83 ? -3.846 12.853 12.722 1.00 95.56 83 GLY A C 1
ATOM 597 O O . GLY A 1 83 ? -4.393 13.736 13.380 1.00 95.56 83 GLY A O 1
ATOM 598 N N . VAL A 1 84 ? -3.089 11.919 13.298 1.00 91.12 84 VAL A N 1
ATOM 599 C CA . VAL A 1 84 ? -2.556 12.077 14.656 1.00 91.12 84 VAL A CA 1
ATOM 600 C C . VAL A 1 84 ? -1.484 13.168 14.596 1.00 91.12 84 VAL A C 1
ATOM 602 O O . VAL A 1 84 ? -0.588 13.085 13.758 1.00 91.12 84 VAL A O 1
ATOM 605 N N . GLY A 1 85 ? -1.627 14.230 15.397 1.00 77.62 85 GLY A N 1
ATOM 606 C CA . GLY A 1 85 ? -0.636 15.311 15.460 1.00 77.62 85 GLY A CA 1
ATOM 607 C C . GLY A 1 85 ? 0.770 14.777 15.761 1.00 77.62 85 GLY A C 1
ATOM 608 O O . GLY A 1 85 ? 0.895 13.688 16.325 1.00 77.62 85 GLY A O 1
ATOM 609 N N . GLU A 1 86 ? 1.800 15.524 15.349 1.00 59.00 86 GLU A N 1
ATOM 610 C CA . GLU A 1 86 ? 3.198 15.226 15.719 1.00 59.00 86 GLU A CA 1
ATOM 611 C C . GLU A 1 86 ? 3.407 15.234 17.239 1.00 59.00 86 GLU A C 1
ATOM 613 O O . GLU A 1 86 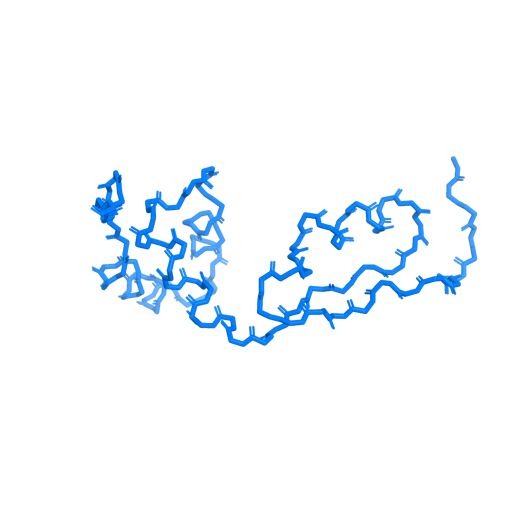? 2.850 16.136 17.911 1.00 59.00 86 GLU A O 1
#

Secondary structure (DSSP, 8-state):
---SPPPS-EE---TTTTS-HHHHHHHHTTTSEE----TTHHHHHHHHHHTT-TTSHHHHHHHT-S-HHHHHHHHHHH--TT----

pLDDT: mean 93.2, std 9.6, range [50.59, 98.31]